Protein AF-A0A3A9VUD2-F1 (afdb_monomer_lite)

pLDDT: mean 82.42, std 11.16, range [48.59, 93.06]

Foldseek 3Di:
DDQLVVVVVVVLVVVVVVCVVLVQDQPDWDWDPPDVRHIDTDRDDDDPVSVVSVVCCVVVVDPPPD

Organism: NCBI:txid1750517

Sequence (66 aa):
MDSPRRDAERALFELKAALEVHGIALPILRIHECVPDAPLVELGRIRPETARALTRVLTGGGRVRR

Secondary structure (DSSP, 8-state):
---HHHHHHHHHHHHHHHHHHTT---S-EEEE-SSTTS-EEEE----HHHHHHHHHHHHHH-----

Radius of gyration: 13.56 Å; chains: 1; bounding box: 31×27×28 Å

Structure (mmCIF, N/CA/C/O backbone):
data_AF-A0A3A9VUD2-F1
#
_entry.id   AF-A0A3A9VUD2-F1
#
loop_
_atom_site.group_PDB
_atom_site.id
_atom_site.type_symbol
_atom_site.label_atom_id
_atom_site.label_alt_id
_atom_site.label_comp_id
_atom_site.label_asym_id
_atom_site.label_entity_id
_atom_site.label_seq_id
_atom_site.pdbx_PDB_ins_code
_atom_site.Cartn_x
_atom_site.Cartn_y
_atom_site.Cartn_z
_atom_site.occupancy
_atom_site.B_iso_or_equiv
_atom_site.auth_seq_id
_atom_site.auth_comp_id
_atom_site.auth_asym_id
_atom_site.auth_atom_id
_atom_site.pdbx_PDB_model_num
ATOM 1 N N . MET A 1 1 ? 17.882 11.935 -13.935 1.00 61.31 1 MET A N 1
ATOM 2 C CA . MET A 1 1 ? 16.667 11.127 -13.721 1.00 61.31 1 MET A CA 1
ATOM 3 C C . MET A 1 1 ? 17.003 10.089 -12.673 1.00 61.31 1 MET A C 1
ATOM 5 O O . MET A 1 1 ? 18.046 9.457 -12.806 1.00 61.31 1 MET A O 1
ATOM 9 N N . ASP A 1 2 ? 16.194 9.980 -11.619 1.00 73.88 2 ASP A N 1
ATOM 10 C CA . ASP A 1 2 ? 16.303 8.851 -10.692 1.00 73.88 2 ASP A CA 1
ATOM 11 C C . ASP A 1 2 ? 16.007 7.551 -11.457 1.00 73.88 2 ASP A C 1
ATOM 13 O O . ASP A 1 2 ? 15.274 7.560 -12.448 1.00 73.88 2 ASP A O 1
ATOM 17 N N . SER A 1 3 ? 16.616 6.437 -11.046 1.00 87.62 3 SER A N 1
ATOM 18 C CA . SER A 1 3 ? 16.261 5.141 -11.628 1.00 87.62 3 SER A CA 1
ATOM 19 C C . SER A 1 3 ? 14.798 4.809 -11.294 1.00 87.62 3 SER A C 1
ATOM 21 O O . SER A 1 3 ? 14.344 5.184 -10.209 1.00 87.62 3 SER A O 1
ATOM 23 N N . PRO A 1 4 ? 14.070 4.058 -12.147 1.00 86.31 4 PRO A N 1
ATOM 24 C CA . PRO A 1 4 ? 12.687 3.646 -11.864 1.00 86.31 4 PRO A CA 1
ATOM 25 C C . PRO A 1 4 ? 12.522 3.011 -10.477 1.00 86.31 4 PRO A C 1
ATOM 27 O O . PRO A 1 4 ? 11.544 3.242 -9.775 1.00 86.31 4 PRO A O 1
ATOM 30 N N . ARG A 1 5 ? 13.543 2.269 -10.034 1.00 86.38 5 ARG A N 1
ATOM 31 C CA . ARG A 1 5 ? 13.616 1.712 -8.683 1.00 86.38 5 ARG A CA 1
ATOM 32 C C . ARG A 1 5 ? 13.619 2.785 -7.589 1.00 86.38 5 ARG A C 1
ATOM 34 O O . ARG A 1 5 ? 12.841 2.678 -6.648 1.00 86.38 5 ARG A O 1
ATOM 41 N N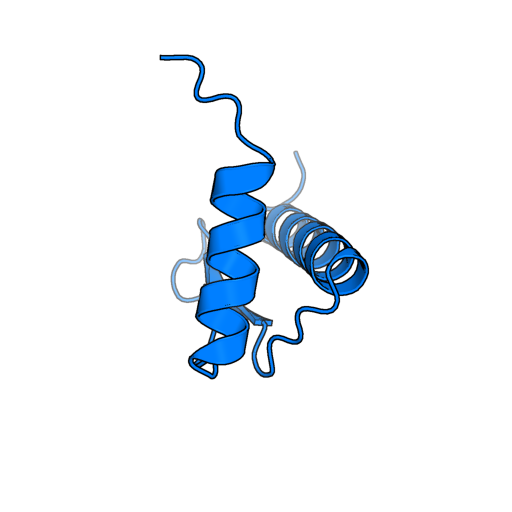 . ARG A 1 6 ? 14.495 3.792 -7.688 1.00 89.62 6 ARG A N 1
ATOM 42 C CA . ARG A 1 6 ? 14.597 4.865 -6.681 1.00 89.62 6 ARG A CA 1
ATOM 43 C C . ARG A 1 6 ? 13.320 5.692 -6.611 1.00 89.62 6 ARG A C 1
ATOM 45 O O . ARG A 1 6 ? 12.920 6.093 -5.522 1.00 89.62 6 ARG A O 1
ATOM 52 N N . ASP A 1 7 ? 12.686 5.919 -7.757 1.00 89.75 7 ASP A N 1
ATOM 53 C CA . ASP A 1 7 ? 11.395 6.598 -7.826 1.00 89.75 7 ASP A CA 1
ATOM 54 C C . ASP A 1 7 ? 10.307 5.803 -7.083 1.00 89.75 7 ASP A C 1
ATOM 56 O O . ASP A 1 7 ? 9.640 6.333 -6.194 1.00 89.75 7 ASP A O 1
ATOM 60 N N . ALA A 1 8 ? 10.221 4.491 -7.321 1.00 89.62 8 ALA A N 1
ATOM 61 C CA . ALA A 1 8 ? 9.292 3.625 -6.597 1.00 89.62 8 ALA A CA 1
ATOM 62 C C . ALA A 1 8 ? 9.593 3.525 -5.090 1.00 89.62 8 ALA A C 1
ATOM 64 O O . ALA A 1 8 ? 8.665 3.479 -4.283 1.00 89.62 8 ALA A O 1
ATOM 65 N N . GLU A 1 9 ? 10.867 3.509 -4.683 1.00 91.69 9 GLU A N 1
ATOM 66 C CA . GLU A 1 9 ? 11.273 3.525 -3.266 1.00 91.69 9 GLU A CA 1
ATOM 67 C C . GLU A 1 9 ? 10.827 4.813 -2.569 1.00 91.69 9 GLU A C 1
ATOM 69 O O . GLU A 1 9 ? 10.298 4.762 -1.454 1.00 91.69 9 GLU A O 1
ATOM 74 N N . ARG A 1 10 ? 10.971 5.956 -3.248 1.00 92.88 10 ARG A N 1
ATOM 75 C CA . ARG A 1 10 ? 10.491 7.252 -2.767 1.00 92.88 10 ARG A CA 1
ATOM 76 C C . ARG A 1 10 ? 8.968 7.265 -2.641 1.00 92.88 10 ARG A C 1
ATOM 78 O O . ARG A 1 10 ? 8.461 7.571 -1.564 1.00 92.88 10 ARG A O 1
ATOM 85 N N . ALA A 1 11 ? 8.251 6.849 -3.684 1.00 91.44 11 ALA A N 1
ATOM 86 C CA . ALA A 1 11 ? 6.792 6.776 -3.670 1.00 91.44 11 ALA A CA 1
ATOM 87 C C . ALA A 1 11 ? 6.268 5.835 -2.567 1.00 91.44 11 ALA A C 1
ATOM 89 O O . ALA A 1 11 ? 5.303 6.154 -1.872 1.00 91.44 11 ALA A O 1
ATOM 90 N N . LEU A 1 12 ? 6.932 4.693 -2.347 1.00 92.75 12 LEU A N 1
ATOM 91 C CA . LEU A 1 12 ? 6.606 3.768 -1.261 1.00 92.75 12 LEU A CA 1
ATOM 92 C C . LEU A 1 12 ? 6.789 4.424 0.115 1.00 92.75 12 LEU A C 1
ATOM 94 O O . LEU A 1 12 ? 5.968 4.210 1.009 1.00 92.75 12 LEU A O 1
ATOM 98 N N . PHE A 1 13 ? 7.865 5.192 0.302 1.00 92.88 13 PHE A N 1
ATOM 99 C CA . PHE A 1 13 ? 8.137 5.901 1.551 1.00 92.88 13 PHE A CA 1
ATOM 100 C C . PHE A 1 13 ? 7.106 7.003 1.821 1.00 92.88 13 PHE A C 1
ATOM 102 O O . PHE A 1 13 ? 6.550 7.067 2.916 1.00 92.88 13 PHE A O 1
ATOM 109 N N . GLU A 1 14 ? 6.798 7.821 0.815 1.00 93.06 14 GLU A N 1
ATOM 110 C CA . GLU A 1 14 ? 5.780 8.873 0.905 1.00 93.06 14 GLU A CA 1
ATOM 111 C C . GLU A 1 14 ? 4.402 8.291 1.238 1.00 93.06 14 GLU A C 1
ATOM 113 O O . GLU A 1 14 ? 3.712 8.778 2.137 1.00 93.06 14 GLU A O 1
ATOM 118 N N . LEU A 1 15 ? 4.030 7.187 0.583 1.00 90.56 15 LEU A N 1
ATOM 119 C CA . LEU A 1 15 ? 2.785 6.483 0.867 1.00 90.56 15 LEU A CA 1
ATOM 120 C C . LEU A 1 15 ? 2.755 5.929 2.297 1.00 90.56 15 LEU A C 1
ATOM 122 O O . LEU A 1 15 ? 1.741 6.073 2.978 1.00 90.56 15 LEU A O 1
ATOM 126 N N . LYS A 1 16 ? 3.850 5.325 2.779 1.00 90.38 16 LYS A N 1
ATOM 127 C CA . LYS A 1 16 ? 3.954 4.852 4.172 1.00 90.38 16 LYS A CA 1
ATOM 128 C C . LYS A 1 16 ? 3.701 5.982 5.164 1.00 90.38 16 LYS A C 1
ATOM 130 O O . LYS A 1 16 ? 2.870 5.817 6.053 1.00 90.38 16 LYS A O 1
ATOM 135 N N . ALA A 1 17 ? 4.361 7.122 4.973 1.00 90.69 17 ALA A N 1
ATOM 136 C CA . ALA A 1 17 ? 4.205 8.281 5.844 1.00 90.69 17 ALA A CA 1
ATOM 137 C C . ALA A 1 17 ? 2.757 8.801 5.849 1.00 90.69 17 ALA A C 1
ATOM 139 O O . ALA A 1 17 ? 2.186 9.049 6.909 1.00 90.69 17 ALA A O 1
ATOM 140 N N . ALA A 1 18 ? 2.125 8.908 4.676 1.00 89.50 18 ALA A N 1
ATOM 141 C CA . ALA A 1 18 ? 0.735 9.348 4.574 1.00 89.50 18 ALA A CA 1
ATOM 142 C C . ALA A 1 18 ? -0.236 8.391 5.287 1.00 89.50 18 ALA A C 1
ATOM 144 O O . ALA A 1 18 ? -1.137 8.826 6.003 1.00 89.50 18 ALA A O 1
ATOM 145 N N . LEU A 1 19 ? -0.050 7.080 5.121 1.00 88.75 19 LEU A N 1
ATOM 146 C CA . LEU A 1 19 ? -0.877 6.071 5.783 1.00 88.75 19 LEU A CA 1
ATOM 147 C C . LEU A 1 19 ? -0.715 6.109 7.308 1.00 88.75 19 LEU A C 1
ATOM 149 O O . LEU A 1 19 ? -1.712 6.009 8.025 1.00 88.75 19 LEU A O 1
ATOM 153 N N . GLU A 1 20 ? 0.509 6.311 7.796 1.00 88.31 20 GLU A N 1
ATOM 154 C CA . GLU A 1 20 ? 0.817 6.426 9.223 1.00 88.3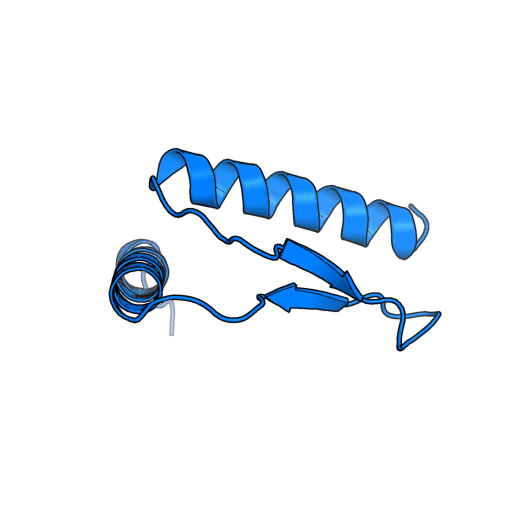1 20 GLU A CA 1
ATOM 155 C C . GLU A 1 20 ? 0.124 7.633 9.868 1.00 88.31 20 GLU A C 1
ATOM 157 O O . GLU A 1 20 ? -0.514 7.482 10.910 1.00 88.31 20 GLU A O 1
ATOM 162 N N . VAL A 1 21 ? 0.133 8.798 9.206 1.00 89.00 21 VAL A N 1
ATOM 163 C CA . VAL A 1 21 ? -0.597 10.003 9.655 1.00 89.00 21 VAL A CA 1
ATOM 164 C C . VAL A 1 21 ? -2.096 9.733 9.842 1.00 89.00 21 VAL A C 1
ATOM 166 O O . VAL A 1 21 ? -2.736 10.322 10.713 1.00 89.00 21 VAL A O 1
ATOM 169 N N . HIS A 1 22 ? -2.664 8.818 9.056 1.00 84.62 22 HIS A N 1
ATOM 170 C CA . HIS A 1 22 ? -4.072 8.432 9.135 1.00 84.62 22 HIS A CA 1
ATOM 171 C C . HIS A 1 22 ? -4.333 7.180 9.991 1.00 84.62 22 HIS A C 1
ATOM 173 O O . HIS A 1 22 ? -5.466 6.695 10.026 1.00 84.62 22 HIS A O 1
ATOM 179 N N . GLY A 1 23 ? -3.317 6.649 10.681 1.00 85.19 23 GLY A N 1
ATOM 180 C CA . GLY A 1 23 ? -3.432 5.442 11.505 1.00 85.19 23 GLY A CA 1
ATOM 181 C C . GLY A 1 23 ? -3.752 4.174 10.703 1.00 85.19 23 GLY A C 1
ATOM 182 O O . GLY A 1 23 ? -4.311 3.218 11.244 1.00 85.19 23 GLY A O 1
ATOM 183 N N . ILE A 1 24 ? -3.445 4.159 9.402 1.00 86.94 24 ILE A N 1
ATOM 184 C CA . ILE A 1 24 ? -3.710 3.033 8.506 1.00 86.94 24 ILE A CA 1
ATOM 185 C C . ILE A 1 24 ? -2.468 2.145 8.451 1.00 86.94 24 ILE A C 1
ATOM 187 O O . ILE A 1 24 ? -1.448 2.509 7.874 1.00 86.94 24 ILE A O 1
ATOM 191 N N . ALA A 1 25 ? -2.573 0.935 8.997 1.00 83.12 25 ALA A N 1
ATOM 192 C CA . ALA A 1 25 ? -1.522 -0.071 8.892 1.00 83.12 25 ALA A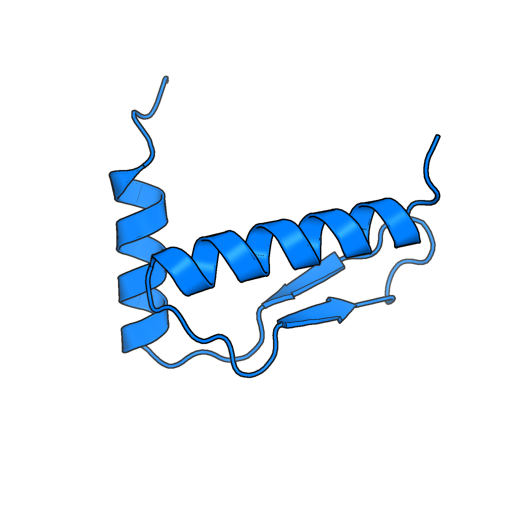 CA 1
ATOM 193 C C . ALA A 1 25 ? -1.776 -1.013 7.705 1.00 83.12 25 ALA A C 1
ATOM 195 O O . ALA A 1 25 ? -2.814 -1.679 7.638 1.00 83.12 25 ALA A O 1
ATOM 196 N N . LEU A 1 26 ? -0.804 -1.105 6.793 1.00 84.19 26 LEU A N 1
ATOM 197 C CA . LEU A 1 26 ? -0.771 -2.104 5.725 1.00 84.19 26 LEU A CA 1
ATOM 198 C C . LEU A 1 26 ? 0.253 -3.195 6.077 1.00 84.19 26 LEU A C 1
ATOM 200 O O . LEU A 1 26 ? 1.449 -2.907 6.076 1.00 84.19 26 LEU A O 1
ATOM 204 N N . PRO A 1 27 ? -0.175 -4.445 6.357 1.00 76.31 27 PRO A N 1
ATOM 205 C CA . PRO A 1 27 ? 0.743 -5.520 6.749 1.00 76.31 27 PRO A CA 1
ATOM 206 C C . PRO A 1 27 ? 1.771 -5.860 5.667 1.00 76.31 27 PRO A C 1
ATOM 208 O O . PRO A 1 27 ? 2.877 -6.296 5.966 1.00 76.31 27 PRO A O 1
ATOM 211 N N . ILE A 1 28 ? 1.386 -5.681 4.402 1.00 82.56 28 ILE A N 1
ATOM 212 C CA . ILE A 1 28 ? 2.243 -5.903 3.244 1.00 82.56 28 ILE A CA 1
ATOM 213 C C . ILE A 1 28 ? 2.108 -4.673 2.349 1.00 82.56 28 ILE A C 1
ATOM 215 O O . ILE A 1 28 ? 1.078 -4.472 1.705 1.00 82.56 28 ILE A O 1
ATOM 219 N N . LEU A 1 29 ? 3.156 -3.852 2.354 1.00 88.00 29 LEU A N 1
ATOM 220 C CA . LEU A 1 29 ? 3.325 -2.687 1.495 1.00 88.00 29 LEU A CA 1
ATOM 221 C C . LEU A 1 29 ? 4.773 -2.670 0.998 1.00 88.00 29 LEU A C 1
ATOM 223 O O . LEU A 1 29 ? 5.705 -2.431 1.774 1.00 88.00 29 LEU A O 1
ATOM 227 N N . ARG A 1 30 ? 4.963 -2.979 -0.285 1.00 90.19 30 ARG A N 1
ATOM 228 C CA . ARG A 1 30 ? 6.283 -3.218 -0.883 1.00 90.19 30 ARG A CA 1
ATOM 229 C C . ARG A 1 30 ? 6.306 -2.841 -2.358 1.00 90.19 30 ARG A C 1
ATOM 231 O O . ARG A 1 30 ? 5.260 -2.649 -2.968 1.00 90.19 30 ARG A O 1
ATOM 238 N N . ILE A 1 31 ? 7.504 -2.797 -2.925 1.00 90.06 31 ILE A N 1
ATOM 239 C CA . ILE A 1 31 ? 7.681 -2.744 -4.374 1.00 90.06 31 ILE A CA 1
ATOM 240 C C . ILE A 1 31 ? 7.576 -4.164 -4.925 1.00 90.06 31 ILE A C 1
ATOM 242 O O . ILE A 1 31 ? 8.164 -5.097 -4.374 1.00 90.06 31 ILE A O 1
ATOM 246 N N . HIS A 1 32 ? 6.819 -4.317 -6.002 1.00 87.12 32 HIS A N 1
ATOM 247 C CA . HIS A 1 32 ? 6.743 -5.530 -6.789 1.00 87.12 32 HIS A CA 1
ATOM 248 C C . HIS A 1 32 ? 7.464 -5.319 -8.120 1.00 87.12 32 HIS A C 1
ATOM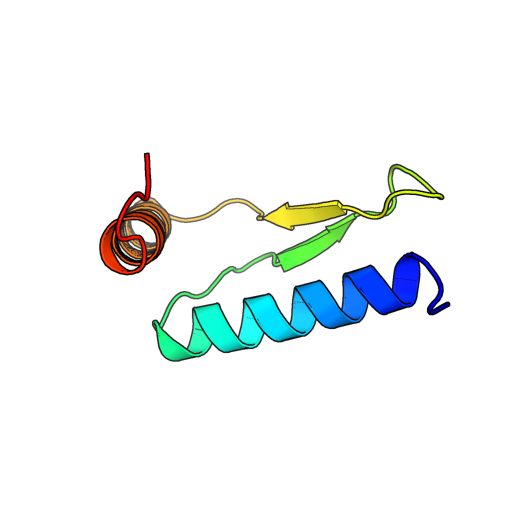 250 O O . HIS A 1 32 ? 7.116 -4.437 -8.904 1.00 87.12 32 HIS A O 1
ATOM 256 N N . GLU A 1 33 ? 8.482 -6.139 -8.364 1.00 81.62 33 GLU A N 1
ATOM 257 C CA . GLU A 1 33 ? 9.416 -5.993 -9.487 1.00 81.62 33 GLU A CA 1
ATOM 258 C C . GLU A 1 33 ? 9.007 -6.831 -10.710 1.00 81.62 33 GLU A C 1
ATOM 260 O O . GLU A 1 33 ? 9.855 -7.237 -11.498 1.00 81.62 33 GLU A O 1
ATOM 265 N N . CYS A 1 34 ? 7.712 -7.129 -10.888 1.00 78.25 34 CYS A N 1
ATOM 266 C CA . CYS A 1 34 ? 7.278 -7.969 -12.013 1.00 78.25 34 CYS A CA 1
ATOM 267 C C . CYS A 1 34 ? 7.477 -7.310 -13.386 1.00 78.25 34 CYS A C 1
ATOM 269 O O . CYS A 1 34 ? 7.507 -8.019 -14.391 1.00 78.25 34 CYS A O 1
ATOM 271 N N . VAL A 1 35 ? 7.641 -5.982 -13.431 1.00 76.69 35 VAL A N 1
ATOM 272 C CA . VAL A 1 35 ? 7.980 -5.229 -14.642 1.00 76.69 35 VAL A CA 1
ATOM 273 C C . VAL A 1 35 ? 9.300 -4.481 -14.404 1.00 76.69 35 VAL A C 1
ATOM 275 O O . VAL A 1 35 ? 9.316 -3.548 -13.599 1.00 76.69 35 VAL A O 1
ATOM 278 N N . PRO A 1 36 ? 10.400 -4.859 -15.087 1.00 70.88 36 PRO A N 1
ATOM 279 C CA . PRO A 1 36 ? 11.730 -4.281 -14.859 1.00 70.88 36 PRO A CA 1
ATOM 280 C C . PRO A 1 36 ? 11.790 -2.756 -15.006 1.00 70.88 36 PRO A C 1
ATOM 282 O O . PRO A 1 36 ? 12.457 -2.085 -14.221 1.00 70.88 36 PRO A O 1
ATOM 285 N N . ASP A 1 37 ? 11.045 -2.209 -15.968 1.00 79.44 37 ASP A N 1
ATOM 286 C CA . ASP A 1 37 ? 11.049 -0.774 -16.281 1.00 79.44 37 ASP A CA 1
ATOM 287 C C . ASP A 1 37 ? 9.906 0.003 -15.607 1.00 79.44 37 ASP A C 1
ATOM 289 O O . ASP A 1 37 ? 9.832 1.225 -15.720 1.00 79.44 37 ASP A O 1
ATOM 293 N N . ALA A 1 38 ? 9.011 -0.690 -14.896 1.00 82.38 38 ALA A N 1
ATOM 294 C CA . ALA A 1 38 ? 7.838 -0.098 -14.255 1.00 82.38 38 ALA A CA 1
ATOM 295 C C . ALA A 1 38 ? 7.528 -0.797 -12.917 1.00 82.38 38 ALA A C 1
ATOM 297 O O . ALA A 1 38 ? 6.527 -1.512 -12.804 1.00 82.38 38 ALA A O 1
ATOM 298 N N . PRO A 1 39 ? 8.388 -0.624 -11.896 1.00 82.50 39 PRO A N 1
ATOM 299 C CA . PRO A 1 39 ? 8.145 -1.178 -10.571 1.00 82.50 39 PRO A CA 1
ATOM 300 C C . PRO A 1 39 ? 6.786 -0.727 -10.027 1.00 82.50 39 PRO A C 1
ATOM 302 O O . PRO A 1 39 ? 6.425 0.448 -10.090 1.00 82.50 39 PRO A O 1
ATOM 305 N N . LEU A 1 40 ? 6.032 -1.675 -9.475 1.00 84.50 40 LEU A N 1
ATOM 306 C CA . 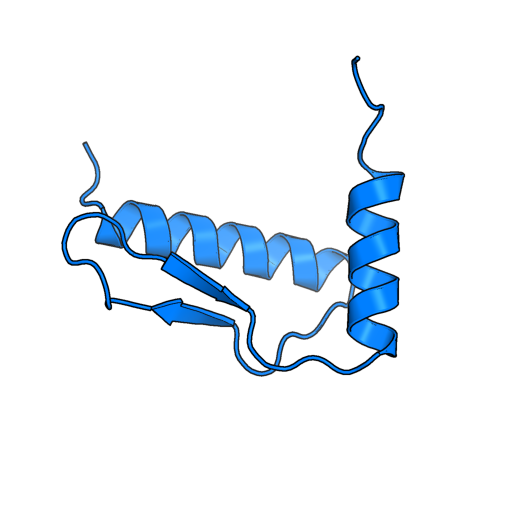LEU A 1 40 ? 4.693 -1.430 -8.946 1.00 84.50 40 LEU A CA 1
ATOM 307 C C . LEU A 1 40 ? 4.736 -1.305 -7.425 1.00 84.50 40 LEU A C 1
ATOM 309 O O . LEU A 1 40 ? 5.496 -2.005 -6.761 1.00 84.50 40 LEU A O 1
ATOM 313 N N . VAL A 1 41 ? 3.869 -0.473 -6.851 1.00 80.44 41 VAL A N 1
ATOM 314 C CA . VAL A 1 41 ? 3.599 -0.500 -5.407 1.00 80.44 41 VAL A CA 1
ATOM 315 C C . VAL A 1 41 ? 2.487 -1.514 -5.142 1.00 80.44 41 VAL A C 1
ATOM 317 O O . VAL A 1 41 ? 1.341 -1.318 -5.544 1.00 80.44 41 VAL A O 1
ATOM 320 N N . GLU A 1 42 ? 2.820 -2.613 -4.468 1.00 84.94 42 GLU A N 1
ATOM 321 C CA . GLU A 1 42 ? 1.859 -3.648 -4.086 1.00 84.94 42 GLU A CA 1
ATOM 322 C C . GLU A 1 42 ? 1.179 -3.273 -2.766 1.00 84.94 42 GLU A C 1
ATOM 324 O O . GLU A 1 42 ? 1.826 -3.177 -1.717 1.00 84.94 42 GLU A O 1
ATOM 329 N N . LEU A 1 43 ? -0.145 -3.116 -2.823 1.00 81.50 43 LEU A N 1
ATOM 330 C CA . LEU A 1 43 ? -1.016 -3.055 -1.655 1.00 81.50 43 LEU A CA 1
ATOM 331 C C . LEU A 1 43 ? -1.488 -4.483 -1.372 1.00 81.50 43 LEU A C 1
ATOM 333 O O . LEU A 1 43 ? -2.286 -5.036 -2.127 1.00 81.50 43 LEU A O 1
ATOM 337 N N . GLY A 1 44 ? -0.955 -5.112 -0.326 1.00 82.94 44 GLY A N 1
ATOM 338 C CA . GLY A 1 44 ? -1.311 -6.488 0.003 1.00 82.94 44 GLY A CA 1
ATOM 339 C C . GLY A 1 44 ? -2.763 -6.657 0.466 1.00 82.94 44 GLY A C 1
ATOM 340 O O . GLY A 1 44 ? -3.615 -5.777 0.351 1.00 82.94 44 GLY A O 1
ATOM 341 N N . ARG A 1 45 ? -3.059 -7.819 1.053 1.00 83.69 45 ARG A N 1
ATOM 342 C CA . ARG A 1 45 ? -4.376 -8.082 1.650 1.00 83.69 45 ARG A CA 1
ATOM 343 C C . ARG A 1 45 ? -4.578 -7.206 2.885 1.00 83.69 45 ARG A C 1
ATOM 345 O O . ARG A 1 45 ? -3.751 -7.210 3.796 1.00 83.69 45 ARG A O 1
ATOM 352 N N . ILE A 1 46 ? -5.703 -6.503 2.926 1.00 86.50 46 ILE A N 1
ATOM 353 C CA . ILE A 1 46 ? -6.088 -5.620 4.029 1.00 86.50 46 ILE A CA 1
ATOM 354 C C . ILE A 1 46 ? -7.376 -6.100 4.682 1.00 86.50 46 ILE A C 1
ATOM 356 O O . ILE A 1 46 ? -8.181 -6.798 4.064 1.00 86.50 46 ILE A O 1
ATOM 360 N N . ARG A 1 47 ? -7.583 -5.714 5.942 1.00 85.69 47 ARG A N 1
ATOM 361 C CA . ARG A 1 47 ? -8.852 -5.966 6.628 1.00 85.69 47 ARG A CA 1
ATOM 362 C C . ARG A 1 47 ? -9.932 -4.989 6.130 1.00 85.69 47 ARG A C 1
ATOM 364 O O . ARG A 1 4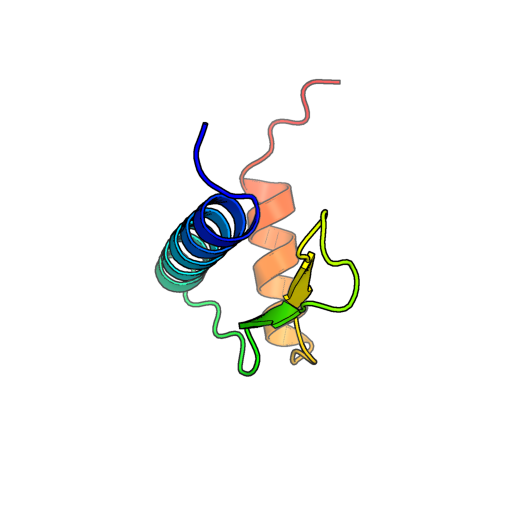7 ? -9.588 -3.884 5.694 1.00 85.69 47 ARG A O 1
ATOM 371 N N . PRO A 1 48 ? -11.228 -5.340 6.208 1.00 90.12 48 PRO A N 1
ATOM 372 C CA . PRO A 1 48 ? -12.313 -4.449 5.792 1.00 90.12 48 PRO A CA 1
ATOM 373 C C . PRO A 1 48 ? -12.289 -3.072 6.473 1.00 90.12 48 PRO A C 1
ATOM 375 O O . PRO A 1 48 ? -12.639 -2.070 5.851 1.00 90.12 48 PRO A O 1
ATOM 378 N N . GLU A 1 49 ? -11.852 -2.988 7.730 1.00 88.69 49 GLU A N 1
ATOM 379 C CA . GLU A 1 49 ? -11.763 -1.734 8.487 1.00 88.69 49 GLU A CA 1
ATOM 380 C C . GLU A 1 49 ? -10.692 -0.812 7.892 1.00 88.69 49 GLU A C 1
ATOM 382 O O . GLU A 1 49 ? -10.946 0.372 7.666 1.00 88.69 49 GLU A O 1
ATOM 387 N N . THR A 1 50 ? -9.530 -1.377 7.549 1.00 88.56 50 THR A N 1
ATOM 388 C CA . THR A 1 50 ? -8.443 -0.690 6.839 1.00 88.56 50 THR A CA 1
ATOM 389 C C . THR A 1 50 ? -8.915 -0.194 5.471 1.00 88.56 50 THR A C 1
ATOM 391 O O . THR A 1 50 ? -8.656 0.953 5.114 1.00 88.56 50 THR A O 1
ATOM 394 N N . ALA A 1 51 ? -9.671 -1.011 4.726 1.00 88.94 51 ALA A N 1
ATOM 395 C CA . ALA A 1 51 ? -10.232 -0.621 3.430 1.00 88.94 51 ALA A CA 1
ATOM 396 C C . ALA A 1 51 ? -11.198 0.572 3.548 1.00 88.94 51 ALA A C 1
ATOM 398 O O . ALA A 1 51 ? -11.150 1.510 2.748 1.00 88.94 51 ALA A O 1
ATOM 399 N N . ARG A 1 52 ? -12.053 0.579 4.580 1.00 88.62 52 ARG A N 1
ATOM 400 C CA . ARG A 1 52 ? -12.964 1.701 4.866 1.00 88.62 52 ARG A CA 1
ATOM 401 C C . ARG A 1 52 ? -12.205 2.962 5.275 1.00 88.62 52 ARG A C 1
ATOM 403 O O . ARG A 1 52 ? -12.563 4.043 4.815 1.00 88.62 52 ARG A O 1
ATOM 410 N N . ALA A 1 53 ? -11.176 2.839 6.113 1.00 86.94 53 ALA A N 1
ATOM 411 C CA . ALA A 1 53 ? -10.332 3.967 6.508 1.00 86.94 53 ALA A CA 1
ATOM 412 C C . ALA A 1 53 ? -9.641 4.596 5.289 1.00 86.94 53 ALA A C 1
ATOM 414 O O . ALA A 1 53 ? -9.743 5.804 5.085 1.00 86.94 53 ALA A O 1
ATOM 415 N N . LEU A 1 54 ? -9.050 3.766 4.425 1.00 87.69 54 LEU A N 1
ATOM 416 C CA . LEU A 1 54 ? -8.418 4.211 3.186 1.00 87.69 54 LEU A CA 1
ATOM 417 C C . LEU A 1 54 ? -9.416 4.916 2.260 1.00 87.69 54 LEU A C 1
ATOM 419 O O . LEU A 1 54 ? -9.134 6.003 1.766 1.00 87.69 54 LEU A O 1
ATOM 423 N N . THR A 1 55 ? -10.611 4.343 2.090 1.00 88.62 55 THR A N 1
ATOM 424 C CA . THR A 1 55 ? -11.683 4.956 1.291 1.00 88.62 55 THR A CA 1
ATOM 425 C C . THR A 1 55 ? -12.006 6.359 1.798 1.00 88.62 55 THR A C 1
ATOM 427 O O . THR A 1 55 ? -12.020 7.295 1.009 1.00 88.62 55 THR A O 1
ATOM 430 N N . ARG A 1 56 ? -12.198 6.528 3.114 1.00 86.44 56 ARG A N 1
ATOM 431 C CA . ARG A 1 56 ? -12.514 7.834 3.715 1.00 86.44 56 ARG A CA 1
ATOM 432 C C . ARG A 1 56 ? -11.418 8.866 3.476 1.00 86.44 56 ARG A C 1
ATOM 434 O O . ARG A 1 56 ? -11.749 10.014 3.204 1.00 86.44 56 ARG A O 1
ATOM 441 N N . VAL A 1 57 ? -10.146 8.474 3.568 1.00 85.69 57 VAL A N 1
ATOM 442 C CA . VAL A 1 57 ? -9.011 9.369 3.288 1.00 85.69 57 VAL A CA 1
ATOM 443 C C . VAL A 1 57 ? -9.024 9.804 1.823 1.00 85.69 57 VAL A C 1
ATOM 445 O O . VAL A 1 57 ? -8.981 10.999 1.537 1.00 85.69 57 VAL A O 1
ATOM 448 N N . LEU A 1 58 ? -9.173 8.853 0.897 1.00 84.75 58 LEU A N 1
ATOM 449 C CA . LEU A 1 58 ? -9.184 9.128 -0.543 1.00 84.75 58 LEU A CA 1
ATOM 450 C C . LEU A 1 58 ? -10.375 10.002 -0.963 1.00 84.75 58 LEU A C 1
ATOM 452 O O . LEU A 1 58 ? -10.215 10.933 -1.748 1.00 84.75 58 LEU A O 1
ATOM 456 N N . THR A 1 59 ? -11.565 9.744 -0.416 1.00 84.00 59 THR A N 1
ATOM 457 C CA . THR A 1 59 ? -12.772 10.524 -0.730 1.00 84.00 59 THR A CA 1
ATOM 458 C C . THR A 1 59 ? -12.864 11.831 0.058 1.00 84.00 59 THR A C 1
ATOM 460 O O . THR A 1 59 ? -13.557 12.747 -0.368 1.00 84.00 59 THR A O 1
ATOM 463 N N . GLY A 1 60 ? -12.205 11.920 1.216 1.00 70.19 60 GLY A N 1
ATOM 464 C CA . GLY A 1 60 ? -12.217 13.091 2.098 1.00 70.19 60 GLY A CA 1
ATOM 465 C C . GLY A 1 60 ? -11.142 14.131 1.770 1.00 70.19 60 GLY A C 1
ATOM 466 O O . GLY A 1 60 ? -11.349 15.312 2.030 1.00 70.19 60 GLY A O 1
ATOM 467 N N . GLY A 1 61 ? -10.020 13.717 1.169 1.00 61.19 61 GLY A N 1
ATOM 468 C CA . GLY A 1 61 ? -8.947 14.609 0.706 1.00 61.19 61 GLY A CA 1
ATOM 469 C C . GLY A 1 61 ? -9.164 15.182 -0.700 1.00 61.19 61 GLY A C 1
ATOM 470 O O . GLY A 1 61 ? -8.521 16.158 -1.082 1.00 61.19 61 GLY A O 1
ATOM 471 N N . GLY A 1 62 ? -10.089 14.611 -1.474 1.00 52.06 62 GLY A N 1
ATOM 472 C CA . GLY A 1 62 ? -10.395 15.047 -2.829 1.00 52.06 62 GLY A CA 1
ATOM 473 C C . GLY A 1 62 ? -11.609 15.968 -2.880 1.00 52.06 62 GLY A C 1
ATOM 474 O O . GLY A 1 62 ? -12.739 15.502 -3.006 1.00 52.06 62 GLY A O 1
ATOM 475 N N . ARG A 1 63 ? -11.391 17.288 -2.956 1.00 50.31 63 ARG A N 1
ATOM 476 C CA . ARG A 1 63 ? -12.250 18.069 -3.857 1.00 50.31 63 ARG A CA 1
ATOM 477 C C . ARG A 1 63 ? -12.041 17.464 -5.237 1.00 50.31 63 ARG A C 1
ATOM 479 O O . ARG A 1 63 ? -11.003 17.693 -5.852 1.00 50.31 63 ARG A O 1
ATOM 486 N N . VAL A 1 64 ? -13.004 16.672 -5.692 1.00 48.59 64 VAL A N 1
ATOM 487 C CA . VAL A 1 64 ? -13.100 16.236 -7.082 1.00 48.59 64 VAL A CA 1
ATOM 488 C C . VAL A 1 64 ? -13.187 17.508 -7.925 1.00 48.59 64 VAL A C 1
ATOM 490 O O . VAL A 1 64 ? -14.257 18.097 -8.069 1.00 48.59 64 VAL A O 1
ATOM 493 N N . ARG A 1 65 ? -12.051 17.991 -8.435 1.00 52.38 65 ARG A N 1
ATOM 494 C CA . ARG A 1 65 ? -12.062 18.866 -9.601 1.00 52.38 65 ARG A CA 1
ATOM 495 C C . ARG A 1 65 ? -12.458 17.963 -10.763 1.00 52.38 65 ARG A C 1
ATOM 497 O O . ARG A 1 65 ? -11.657 17.139 -11.191 1.00 52.38 65 ARG A O 1
ATOM 504 N N . ARG A 1 66 ? -13.742 18.041 -11.123 1.00 49.38 66 ARG A N 1
ATOM 505 C CA . ARG A 1 66 ? -14.240 17.571 -12.418 1.00 49.38 66 ARG A CA 1
ATOM 506 C C . ARG A 1 66 ? -13.486 18.262 -13.543 1.00 49.38 66 ARG A C 1
ATOM 508 O O . ARG A 1 66 ? -13.122 19.444 -13.341 1.00 49.38 66 ARG A O 1
#